Protein AF-A0A6P0Y8T2-F1 (afdb_monomer)

pLDDT: mean 86.22, std 11.98, range [43.97, 97.88]

Solvent-accessible surface area (backbone atoms only — not comparable to full-atom values): 4496 Å² total; per-residue (Å²): 141,77,84,82,75,82,80,90,54,89,95,54,89,79,79,88,54,61,78,40,77,42,81,47,76,50,75,48,70,90,67,89,81,64,69,47,73,48,81,37,44,29,40,32,45,95,88,49,70,48,74,71,62,83,86,70,80,92,62,92,83,88,130

Radius of gyration: 14.7 Å; Cα contacts (8 Å, |Δi|>4): 69; chains: 1; bounding box: 40×32×32 Å

Mean predicted aligned error: 5.72 Å

Foldseek 3Di:
DDPPDDDDDPPDPDDDDAQDKDWDKDWDPPPVPDIDMDTFTWGQHPVGTDTPDDPDDPDDDDD

Structure (mmCIF, N/CA/C/O backbone):
data_AF-A0A6P0Y8T2-F1
#
_entry.id   AF-A0A6P0Y8T2-F1
#
loop_
_atom_site.group_PDB
_atom_site.id
_atom_site.type_symbol
_atom_site.label_atom_id
_atom_site.label_alt_id
_atom_site.label_comp_id
_atom_site.label_asym_id
_atom_site.label_entity_id
_atom_site.label_seq_id
_atom_site.pdbx_PDB_ins_code
_atom_site.Cartn_x
_atom_site.Cartn_y
_atom_site.Cartn_z
_atom_site.occupancy
_atom_site.B_iso_or_equiv
_atom_site.auth_seq_id
_atom_site.auth_comp_id
_atom_site.auth_asym_id
_atom_site.auth_atom_id
_atom_site.pdbx_PDB_model_num
ATOM 1 N N . GLY A 1 1 ? 0.880 -23.492 5.957 1.00 43.97 1 GLY A N 1
ATOM 2 C CA . GLY A 1 1 ? 1.459 -22.139 5.942 1.00 43.97 1 GLY A CA 1
ATOM 3 C C . GLY A 1 1 ? 1.273 -21.568 4.560 1.00 43.97 1 GLY A C 1
ATOM 4 O O . GLY A 1 1 ? 1.926 -22.026 3.641 1.00 43.97 1 GLY A O 1
ATOM 5 N N . GLY A 1 2 ? 0.318 -20.665 4.404 1.00 45.09 2 GLY A N 1
ATOM 6 C CA . GLY A 1 2 ? -0.047 -20.053 3.131 1.00 45.09 2 GLY A CA 1
ATOM 7 C C . GLY A 1 2 ? -1.166 -19.085 3.450 1.00 45.09 2 GLY A C 1
ATOM 8 O O . GLY A 1 2 ? -2.315 -19.496 3.562 1.00 45.09 2 GLY A O 1
ATOM 9 N N . SER A 1 3 ? -0.805 -17.844 3.770 1.00 56.03 3 SER A N 1
ATOM 10 C CA . SER A 1 3 ? -1.804 -16.826 4.075 1.00 56.03 3 SER A CA 1
ATOM 11 C C . SER A 1 3 ? -2.574 -16.554 2.786 1.00 56.03 3 SER A C 1
ATOM 13 O O . SER A 1 3 ? -1.991 -16.082 1.811 1.00 56.03 3 SER A O 1
ATOM 15 N N . ALA A 1 4 ? -3.853 -16.922 2.746 1.00 68.12 4 ALA A N 1
ATOM 16 C CA . ALA A 1 4 ? -4.730 -16.554 1.648 1.00 68.12 4 ALA A CA 1
ATOM 17 C C . ALA A 1 4 ? -5.032 -15.057 1.784 1.00 68.12 4 ALA A C 1
ATOM 19 O O . ALA A 1 4 ? -5.936 -14.652 2.514 1.00 68.12 4 ALA A O 1
ATOM 20 N N . VAL A 1 5 ? -4.228 -14.222 1.127 1.00 70.38 5 VAL A N 1
ATOM 21 C CA . VAL A 1 5 ? -4.479 -12.781 1.072 1.00 70.38 5 VAL A CA 1
ATOM 22 C C . VAL A 1 5 ? -5.640 -12.554 0.110 1.00 70.38 5 VAL A C 1
ATOM 24 O O . VAL A 1 5 ? -5.536 -12.834 -1.084 1.00 70.38 5 VAL A O 1
ATOM 27 N N . THR A 1 6 ? -6.771 -12.078 0.632 1.00 84.44 6 THR A N 1
ATOM 28 C CA . THR A 1 6 ? -7.925 -11.735 -0.206 1.00 84.44 6 THR A CA 1
ATOM 29 C C . THR A 1 6 ? -7.622 -10.432 -0.936 1.00 84.44 6 THR A C 1
ATOM 31 O O . THR A 1 6 ? -7.481 -9.384 -0.311 1.00 84.44 6 THR A O 1
ATOM 34 N N . GLY A 1 7 ? -7.489 -10.500 -2.259 1.00 84.00 7 GLY A N 1
ATOM 35 C CA . GLY A 1 7 ? -7.221 -9.324 -3.082 1.00 84.00 7 GLY A CA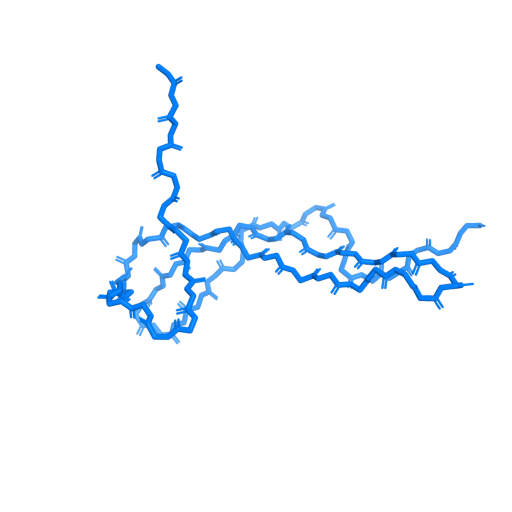 1
ATOM 36 C C . GLY A 1 7 ? -8.435 -8.400 -3.196 1.00 84.00 7 GLY A C 1
ATOM 37 O O . GLY A 1 7 ? -9.564 -8.860 -3.375 1.00 84.00 7 GLY A O 1
ATOM 38 N N . ILE A 1 8 ? -8.189 -7.089 -3.162 1.00 88.50 8 ILE A N 1
ATOM 39 C CA . ILE A 1 8 ? -9.170 -6.072 -3.551 1.00 88.50 8 ILE A CA 1
ATOM 40 C C . ILE A 1 8 ? -9.054 -5.884 -5.062 1.00 88.50 8 ILE A C 1
ATOM 42 O O . ILE A 1 8 ? -7.978 -5.602 -5.585 1.00 88.50 8 ILE A O 1
ATOM 46 N N . ARG A 1 9 ? -10.164 -6.043 -5.779 1.00 88.62 9 ARG A N 1
ATOM 47 C CA . ARG A 1 9 ? -10.210 -5.907 -7.239 1.00 88.62 9 ARG A CA 1
ATOM 48 C C . ARG A 1 9 ? -11.486 -5.207 -7.672 1.00 88.62 9 ARG A C 1
ATOM 50 O O . ARG A 1 9 ? -12.477 -5.195 -6.941 1.00 88.62 9 ARG A O 1
ATOM 57 N N . ARG A 1 10 ? -11.485 -4.683 -8.900 1.00 88.94 10 ARG A N 1
ATOM 58 C CA . ARG A 1 10 ? -12.718 -4.208 -9.539 1.00 88.94 10 ARG A CA 1
ATOM 59 C C . ARG A 1 10 ? -13.765 -5.327 -9.543 1.00 88.94 10 ARG A C 1
ATOM 61 O O . ARG A 1 10 ? -13.437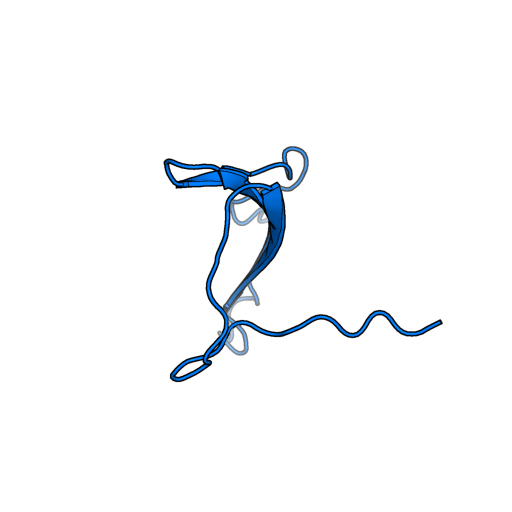 -6.492 -9.788 1.00 88.94 10 ARG A O 1
ATOM 68 N N . SER A 1 11 ? -15.003 -4.954 -9.225 1.00 90.69 11 SER A N 1
ATOM 69 C CA . SER A 1 11 ? -16.152 -5.865 -9.120 1.00 90.69 11 SER A CA 1
ATOM 70 C C . SER A 1 11 ? -15.953 -7.013 -8.117 1.00 90.69 11 SER A C 1
ATOM 72 O O . SER A 1 11 ? -16.433 -8.123 -8.342 1.00 90.69 11 SER A O 1
ATOM 74 N N . GLY A 1 12 ? -15.137 -6.809 -7.079 1.00 87.00 12 GLY A N 1
ATOM 75 C CA . GLY A 1 12 ? -15.038 -7.731 -5.948 1.00 87.00 12 GLY A CA 1
ATOM 76 C C . GLY A 1 12 ? -16.123 -7.441 -4.915 1.00 87.00 12 GLY A C 1
ATOM 77 O O . GLY A 1 12 ? -16.481 -6.285 -4.717 1.00 87.00 12 GLY A O 1
ATOM 78 N N . ASP A 1 13 ? -16.589 -8.479 -4.227 1.00 92.00 13 ASP A N 1
ATOM 79 C CA . ASP A 1 13 ? -17.668 -8.368 -3.231 1.00 92.00 13 ASP A CA 1
ATOM 80 C C . ASP A 1 13 ? -17.143 -8.143 -1.799 1.00 92.00 13 ASP A C 1
ATOM 82 O O . ASP A 1 13 ? -17.892 -8.210 -0.824 1.00 92.00 13 ASP A O 1
ATOM 86 N N . LEU A 1 14 ? -15.834 -7.904 -1.646 1.00 91.69 14 LEU A N 1
ATOM 87 C CA . LEU A 1 14 ? -15.214 -7.683 -0.342 1.00 91.69 14 LEU A CA 1
ATOM 88 C C . LEU A 1 14 ? -15.649 -6.328 0.231 1.00 91.69 14 LEU A C 1
ATOM 90 O O . LEU A 1 14 ? -15.286 -5.274 -0.290 1.00 91.69 14 LEU A O 1
ATOM 94 N N . VAL A 1 15 ? -16.368 -6.368 1.352 1.00 92.50 15 VAL A N 1
ATOM 95 C CA . VAL A 1 15 ? -16.729 -5.174 2.124 1.00 92.50 15 VAL A CA 1
ATOM 96 C C . VAL A 1 15 ? -15.598 -4.829 3.089 1.00 92.50 15 VAL A C 1
ATOM 98 O O . VAL A 1 15 ? -15.282 -5.608 3.990 1.00 92.50 15 VAL A O 1
ATOM 101 N N . LEU A 1 16 ? -15.018 -3.643 2.915 1.00 92.56 16 LEU A N 1
ATOM 102 C CA . LEU A 1 16 ? -13.973 -3.110 3.783 1.00 92.56 16 LEU A CA 1
ATOM 103 C C . LEU A 1 16 ? -14.548 -2.678 5.141 1.00 92.56 16 LEU A C 1
ATOM 105 O O . LEU A 1 16 ? -15.634 -2.101 5.203 1.00 92.56 16 LEU A O 1
ATOM 109 N N . ARG A 1 17 ? -13.830 -2.966 6.233 1.00 95.62 17 ARG A N 1
ATOM 110 C CA . ARG A 1 17 ? -14.248 -2.641 7.609 1.00 95.62 17 ARG A CA 1
ATOM 111 C C . ARG A 1 17 ? -13.074 -2.127 8.432 1.00 95.62 17 ARG A C 1
ATOM 113 O O . ARG A 1 17 ? -11.961 -2.635 8.287 1.00 95.62 17 ARG A O 1
ATOM 120 N N . ALA A 1 18 ? -13.334 -1.170 9.319 1.00 97.88 18 ALA A N 1
ATOM 121 C CA . ALA A 1 18 ? -12.331 -0.680 10.255 1.00 97.88 18 ALA A CA 1
ATOM 122 C C . ALA A 1 18 ? -11.677 -1.837 11.039 1.00 97.88 18 ALA A C 1
ATOM 124 O O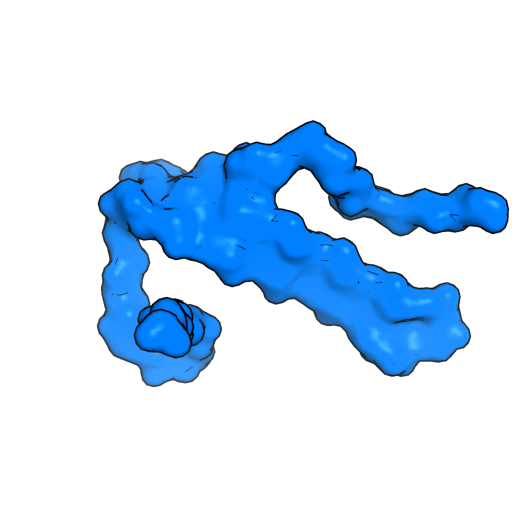 . ALA A 1 18 ? -12.320 -2.843 11.349 1.00 97.88 18 ALA A O 1
ATOM 125 N N . GLY A 1 19 ? -10.379 -1.707 11.310 1.00 96.81 19 GLY A N 1
ATOM 126 C CA . GLY A 1 19 ? -9.538 -2.746 11.909 1.00 96.81 19 GLY A CA 1
ATOM 127 C C . GLY A 1 19 ? -8.887 -3.701 10.901 1.00 96.81 19 GLY A C 1
ATOM 128 O O . GLY A 1 19 ? -8.004 -4.468 11.282 1.00 96.81 19 GLY A O 1
ATOM 129 N N . MET A 1 20 ? -9.266 -3.663 9.619 1.00 95.50 20 MET A N 1
ATOM 130 C CA . MET A 1 20 ? -8.563 -4.420 8.580 1.00 95.50 20 MET A CA 1
ATOM 131 C C . MET A 1 20 ? -7.188 -3.813 8.284 1.00 95.50 20 MET A C 1
ATOM 133 O O . MET A 1 20 ? -7.061 -2.604 8.094 1.00 95.50 20 MET A O 1
ATOM 137 N N . ALA A 1 21 ? -6.174 -4.672 8.169 1.00 94.56 21 ALA A N 1
ATOM 138 C CA . AL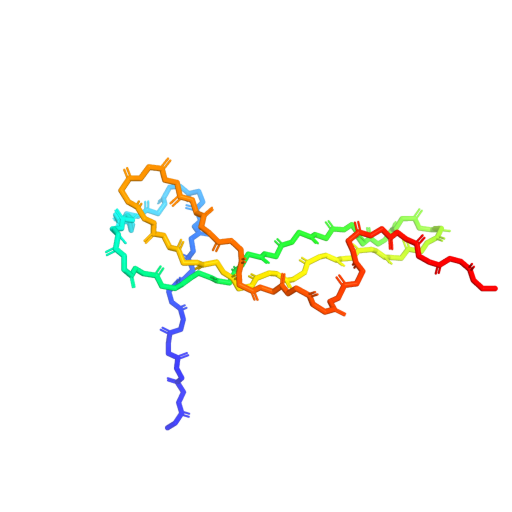A A 1 21 ? -4.876 -4.306 7.618 1.00 94.56 21 ALA A CA 1
ATOM 139 C C . ALA A 1 21 ? -4.851 -4.591 6.112 1.00 94.56 21 ALA A C 1
ATOM 141 O O . ALA A 1 21 ? -5.198 -5.686 5.665 1.00 94.56 21 ALA A O 1
ATOM 142 N N . LEU A 1 22 ? -4.428 -3.599 5.339 1.00 94.00 22 LEU A N 1
ATOM 143 C CA . LEU A 1 22 ? -4.334 -3.641 3.889 1.00 94.00 22 LEU A CA 1
ATOM 144 C C . LEU A 1 22 ? -2.878 -3.479 3.468 1.00 94.00 22 LEU A C 1
ATOM 146 O O . LEU A 1 22 ? -2.134 -2.678 4.037 1.00 94.00 22 LEU A O 1
ATOM 150 N N . HIS A 1 23 ? -2.490 -4.207 2.426 1.00 93.00 23 HIS A N 1
ATOM 151 C CA . HIS A 1 23 ? -1.244 -3.952 1.717 1.00 93.00 23 HIS A CA 1
ATOM 152 C C . HIS A 1 23 ? -1.569 -3.148 0.462 1.00 93.00 23 HIS A C 1
ATOM 154 O O . HIS A 1 23 ? -2.201 -3.654 -0.465 1.00 93.00 23 HIS A O 1
ATOM 160 N N . LEU A 1 24 ? -1.193 -1.871 0.468 1.00 91.88 24 LEU A N 1
ATOM 161 C CA . LEU A 1 24 ? -1.397 -0.955 -0.645 1.00 91.88 24 LEU A CA 1
ATOM 162 C C . LEU A 1 24 ? -0.135 -0.929 -1.496 1.00 91.88 24 LEU A C 1
ATOM 16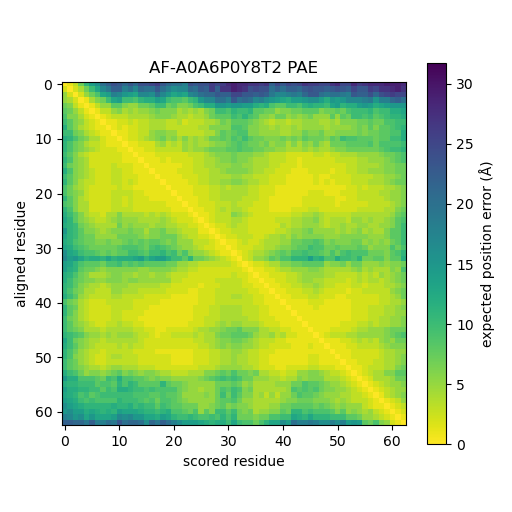4 O O . LEU A 1 24 ? 0.954 -0.648 -0.994 1.00 91.88 24 LEU A O 1
ATOM 168 N N . HIS A 1 25 ? -0.294 -1.213 -2.784 1.00 90.31 25 HIS A N 1
ATOM 169 C CA . HIS A 1 25 ? 0.817 -1.267 -3.716 1.00 90.31 25 HIS A CA 1
ATOM 170 C C . HIS A 1 25 ? 0.481 -0.474 -4.978 1.00 90.31 25 HIS A C 1
ATOM 172 O O . HIS A 1 25 ? -0.509 -0.762 -5.651 1.00 90.31 25 HIS A O 1
ATOM 178 N N . SER A 1 26 ? 1.322 0.508 -5.291 1.00 87.56 26 SER A N 1
ATOM 179 C CA . SER A 1 26 ? 1.243 1.312 -6.513 1.00 87.56 26 SER A CA 1
ATOM 180 C C . SER A 1 26 ? 2.564 1.201 -7.258 1.00 87.56 26 SER A C 1
ATOM 182 O O . SER A 1 26 ? 3.612 1.400 -6.647 1.00 87.56 26 SER A O 1
ATOM 184 N N . TRP A 1 27 ? 2.534 0.907 -8.558 1.00 88.25 27 TRP A N 1
ATOM 185 C CA . TRP A 1 27 ? 3.740 0.787 -9.377 1.00 88.25 27 TRP A CA 1
ATOM 186 C C . TRP A 1 27 ? 3.581 1.434 -10.754 1.00 88.25 27 TRP A C 1
ATOM 188 O O . TRP A 1 27 ? 2.494 1.462 -11.331 1.00 88.25 27 TRP A O 1
ATOM 198 N N . PHE A 1 28 ? 4.706 1.891 -11.293 1.00 84.69 28 PHE A N 1
ATOM 199 C CA . PHE A 1 28 ? 4.927 2.142 -12.708 1.00 84.69 28 PHE A CA 1
ATOM 200 C C . PHE A 1 28 ? 6.084 1.255 -13.148 1.00 84.69 28 PHE A C 1
ATOM 202 O O . PHE A 1 28 ? 7.194 1.372 -12.629 1.00 84.69 28 PHE A O 1
ATOM 209 N N . THR A 1 29 ? 5.804 0.366 -14.090 1.00 87.69 29 THR A N 1
ATOM 210 C CA . THR A 1 29 ? 6.782 -0.547 -14.679 1.00 87.69 29 THR A CA 1
ATOM 211 C C . THR A 1 29 ? 6.928 -0.248 -16.164 1.00 87.69 29 THR A C 1
ATOM 213 O O . THR A 1 29 ? 6.052 0.382 -16.757 1.00 87.69 29 THR A O 1
ATOM 216 N N . GLU A 1 30 ? 8.021 -0.709 -16.770 1.00 86.69 30 GLU A N 1
ATOM 217 C CA . GLU A 1 30 ? 8.246 -0.639 -18.223 1.00 86.69 30 GLU A CA 1
ATOM 218 C C . GLU A 1 30 ? 8.317 0.805 -18.759 1.00 86.69 30 GLU A C 1
ATOM 220 O O . GLU A 1 30 ? 7.994 1.092 -19.910 1.00 86.69 30 GLU A O 1
ATOM 225 N N . THR A 1 31 ? 8.775 1.748 -17.930 1.00 84.00 31 THR A N 1
ATOM 226 C CA . THR A 1 31 ? 8.779 3.185 -18.269 1.00 84.00 31 THR A CA 1
ATOM 227 C C . THR A 1 31 ? 9.932 3.603 -19.190 1.00 84.00 31 THR A C 1
ATOM 229 O O . THR A 1 31 ? 9.962 4.733 -19.683 1.00 84.00 31 THR A O 1
ATOM 232 N N . GLY A 1 32 ? 10.942 2.742 -19.363 1.00 85.62 32 GLY A N 1
ATOM 233 C CA . GLY A 1 32 ? 12.184 3.045 -20.085 1.00 85.62 32 GLY A CA 1
ATOM 234 C C . GLY A 1 32 ? 13.101 4.076 -19.403 1.00 85.62 32 GLY A C 1
ATOM 235 O O . GLY A 1 32 ? 14.151 4.403 -19.951 1.00 85.62 32 GLY A O 1
ATOM 236 N N . ARG A 1 33 ? 12.724 4.602 -18.226 1.00 80.44 33 ARG A N 1
ATOM 237 C CA . ARG A 1 33 ? 13.496 5.599 -17.449 1.00 80.44 33 ARG A CA 1
ATOM 238 C C . ARG A 1 33 ? 13.804 5.156 -16.015 1.00 80.44 33 ARG A C 1
ATOM 240 O O . ARG A 1 33 ? 14.619 5.789 -15.352 1.00 80.44 33 ARG A O 1
ATOM 247 N N . GLY A 1 34 ? 13.171 4.076 -15.565 1.00 80.00 34 GLY A N 1
ATOM 248 C CA . GLY A 1 34 ? 13.283 3.512 -14.224 1.00 80.00 34 GLY A CA 1
ATOM 249 C C . GLY A 1 34 ? 11.909 3.090 -13.715 1.00 80.00 34 GLY A C 1
ATOM 250 O O . GLY A 1 34 ? 10.934 3.830 -13.870 1.00 80.00 34 GLY A O 1
ATOM 251 N N . ASP A 1 35 ? 11.827 1.899 -13.135 1.00 82.94 35 ASP A N 1
ATOM 252 C CA . ASP A 1 35 ? 10.599 1.440 -12.496 1.00 82.94 35 ASP A CA 1
ATOM 253 C C . ASP A 1 35 ? 10.472 2.080 -11.113 1.00 82.94 35 ASP A C 1
ATOM 255 O O . ASP A 1 35 ? 11.461 2.325 -10.417 1.00 82.94 35 ASP A O 1
ATOM 259 N N . TYR A 1 36 ? 9.239 2.370 -10.720 1.00 84.69 36 TYR A N 1
ATOM 260 C CA . TYR A 1 36 ? 8.938 3.017 -9.454 1.00 84.69 36 TYR A CA 1
ATOM 261 C C . TYR A 1 36 ? 7.789 2.297 -8.774 1.00 84.69 36 TYR A C 1
ATOM 263 O O . TYR A 1 36 ? 6.759 2.053 -9.401 1.00 84.69 36 TYR A O 1
ATOM 271 N N . PHE A 1 37 ? 7.935 1.986 -7.490 1.00 87.69 37 PHE A N 1
ATOM 272 C CA . PHE A 1 37 ? 6.853 1.409 -6.708 1.00 87.69 37 PHE A CA 1
ATOM 273 C C . PHE A 1 37 ? 6.823 1.978 -5.292 1.00 87.69 37 PHE A C 1
ATOM 275 O O . PHE A 1 37 ? 7.857 2.303 -4.710 1.00 87.69 37 PHE A O 1
ATOM 282 N N . ILE A 1 38 ? 5.616 2.069 -4.739 1.00 89.69 38 ILE A N 1
ATOM 283 C CA . ILE A 1 38 ? 5.351 2.387 -3.337 1.00 89.69 38 ILE A CA 1
ATOM 284 C C . ILE A 1 38 ? 4.589 1.206 -2.741 1.00 89.69 38 ILE A C 1
ATOM 286 O O . ILE A 1 38 ? 3.607 0.732 -3.317 1.00 89.69 38 ILE A O 1
ATOM 290 N N . SER A 1 39 ? 5.044 0.749 -1.574 1.00 91.06 39 SER A N 1
ATOM 291 C CA . SER A 1 39 ? 4.463 -0.369 -0.833 1.00 91.06 39 SER A CA 1
ATOM 292 C C . SER A 1 39 ? 4.179 0.057 0.604 1.00 91.06 39 SER A C 1
ATOM 294 O O . SER A 1 39 ? 5.097 0.145 1.421 1.00 91.06 39 SER A O 1
ATOM 296 N N . ASN A 1 40 ? 2.903 0.261 0.921 1.00 94.12 40 ASN A N 1
ATOM 297 C CA . ASN A 1 40 ? 2.452 0.729 2.226 1.00 94.12 40 ASN A CA 1
ATOM 298 C C . ASN A 1 40 ? 1.597 -0.324 2.938 1.00 94.12 40 ASN A C 1
ATOM 300 O O . ASN A 1 40 ? 0.684 -0.906 2.354 1.00 94.12 40 ASN A O 1
ATOM 304 N N . THR A 1 41 ? 1.860 -0.531 4.227 1.00 95.00 41 THR A N 1
ATOM 305 C CA . THR A 1 41 ? 0.904 -1.176 5.130 1.00 95.00 41 THR A CA 1
ATOM 306 C C . THR A 1 41 ? -0.048 -0.100 5.630 1.00 95.00 41 THR A C 1
ATOM 308 O O . THR A 1 41 ? 0.403 0.919 6.155 1.00 95.00 41 THR A O 1
ATOM 311 N N . ALA A 1 42 ? -1.350 -0.317 5.475 1.00 95.69 42 ALA A N 1
ATOM 312 C CA . ALA A 1 42 ? -2.381 0.623 5.892 1.00 95.69 42 ALA A CA 1
ATOM 313 C C . ALA A 1 42 ? -3.384 -0.043 6.839 1.00 95.69 42 ALA A C 1
ATOM 315 O O . ALA A 1 42 ? -3.855 -1.146 6.564 1.00 95.69 42 ALA A O 1
ATOM 316 N N . LEU A 1 43 ? -3.732 0.631 7.933 1.00 97.31 43 LEU A N 1
ATOM 317 C CA . LEU A 1 43 ? -4.819 0.235 8.825 1.00 97.31 43 LEU A CA 1
ATOM 318 C C . LEU A 1 43 ? -6.079 1.010 8.444 1.00 97.31 43 LEU A C 1
ATOM 320 O O . LEU A 1 43 ? -6.076 2.240 8.443 1.00 97.31 43 LEU A O 1
ATOM 324 N N . LEU A 1 44 ? -7.157 0.299 8.124 1.00 96.94 44 LEU A N 1
ATOM 325 C CA . LEU A 1 44 ? -8.441 0.929 7.850 1.00 96.94 44 LEU A CA 1
ATOM 326 C C . LEU A 1 44 ? -9.102 1.358 9.166 1.00 96.94 44 LEU A C 1
ATOM 328 O O . LEU A 1 44 ? -9.253 0.557 10.088 1.00 96.94 44 LEU A O 1
ATOM 332 N N . THR A 1 45 ? -9.523 2.611 9.231 1.00 97.62 45 THR A N 1
ATOM 333 C CA . THR A 1 45 ? -10.267 3.228 10.330 1.00 97.62 45 THR A CA 1
ATOM 334 C C . THR A 1 45 ? -11.681 3.580 9.863 1.00 97.62 45 THR A C 1
ATOM 336 O O . THR A 1 45 ? -12.038 3.374 8.702 1.00 97.62 45 THR A O 1
ATOM 339 N N . ASP A 1 46 ? -12.501 4.133 10.757 1.00 97.31 46 ASP A N 1
ATOM 340 C CA . ASP A 1 46 ? -13.863 4.564 10.417 1.00 97.31 46 ASP A CA 1
ATOM 341 C C . ASP A 1 46 ? -13.906 5.778 9.468 1.00 97.31 46 ASP A C 1
ATOM 343 O O . ASP A 1 46 ? -14.940 6.053 8.862 1.00 97.31 46 ASP A O 1
ATOM 347 N N . THR A 1 47 ? -12.798 6.513 9.322 1.00 96.12 47 THR A N 1
ATOM 348 C CA . THR A 1 47 ? -12.727 7.754 8.527 1.00 96.12 47 THR A CA 1
ATOM 349 C C . THR A 1 47 ? -11.780 7.673 7.331 1.00 96.12 47 THR A C 1
ATOM 351 O O . THR A 1 47 ? -11.731 8.605 6.529 1.00 96.12 47 THR A O 1
ATOM 354 N N . GLY A 1 48 ? -11.034 6.577 7.176 1.00 95.38 48 GLY A N 1
ATOM 355 C CA . GLY A 1 48 ? -10.057 6.412 6.102 1.00 95.38 48 GLY A CA 1
ATOM 356 C C . GLY A 1 48 ? -8.979 5.395 6.454 1.00 95.38 48 GLY A C 1
ATOM 357 O O . GLY A 1 48 ? -9.213 4.494 7.246 1.00 95.38 48 GLY A O 1
ATOM 358 N N . CYS A 1 49 ? -7.791 5.531 5.871 1.00 95.94 49 CYS A N 1
ATOM 359 C CA . CYS A 1 49 ? -6.653 4.661 6.170 1.00 95.94 49 CYS A CA 1
ATOM 360 C C . CYS A 1 49 ? -5.542 5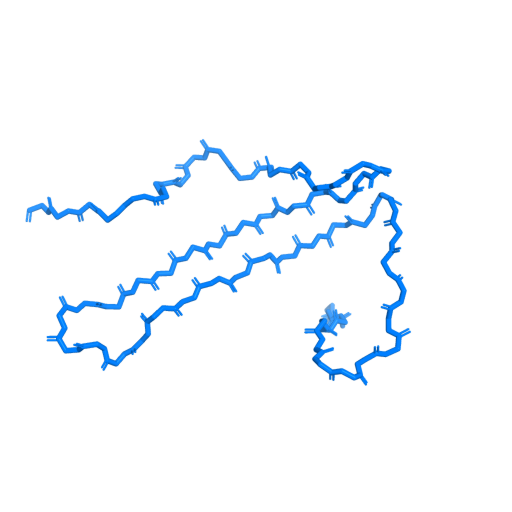.430 6.889 1.00 95.94 49 CYS A C 1
ATOM 362 O O . CYS A 1 49 ? -5.164 6.518 6.459 1.00 95.94 49 CYS A O 1
ATOM 364 N N . GLU A 1 50 ? -4.961 4.818 7.917 1.00 97.12 50 GLU A N 1
ATOM 365 C CA . GLU A 1 50 ? -3.691 5.234 8.510 1.00 97.12 50 GLU A CA 1
ATOM 366 C C . GLU A 1 50 ? -2.542 4.458 7.853 1.00 97.12 50 GLU A C 1
ATOM 368 O O . GLU A 1 50 ? -2.561 3.226 7.819 1.00 97.12 50 GLU A O 1
ATOM 373 N N . ILE A 1 51 ? -1.535 5.160 7.324 1.00 95.50 51 ILE A N 1
ATOM 374 C CA . ILE A 1 51 ? -0.330 4.527 6.775 1.00 95.50 51 ILE A CA 1
ATOM 375 C C . ILE A 1 51 ? 0.637 4.206 7.918 1.00 95.50 51 ILE A C 1
ATOM 377 O O . ILE A 1 51 ? 1.114 5.101 8.610 1.00 95.50 51 ILE A O 1
ATOM 381 N N . LEU A 1 52 ? 0.953 2.922 8.089 1.00 95.50 52 LEU A N 1
ATOM 382 C CA . LEU A 1 52 ? 1.869 2.441 9.127 1.00 95.50 52 LEU A CA 1
ATOM 383 C C . LEU A 1 52 ? 3.328 2.395 8.652 1.00 95.50 52 LEU A C 1
ATOM 385 O O . LEU A 1 52 ? 4.256 2.371 9.461 1.00 95.50 52 LEU A O 1
ATOM 389 N N . THR A 1 53 ? 3.550 2.373 7.338 1.00 94.12 53 THR A N 1
ATOM 390 C CA . THR A 1 53 ? 4.893 2.450 6.760 1.00 94.12 53 THR A CA 1
ATOM 391 C C . THR A 1 53 ? 5.445 3.872 6.905 1.00 94.12 53 THR A C 1
ATOM 393 O O . THR A 1 53 ? 4.878 4.807 6.359 1.00 94.12 53 THR A O 1
ATOM 396 N N . ASN A 1 54 ? 6.568 4.053 7.610 1.00 91.19 54 ASN A N 1
ATOM 397 C CA . ASN A 1 54 ? 7.139 5.390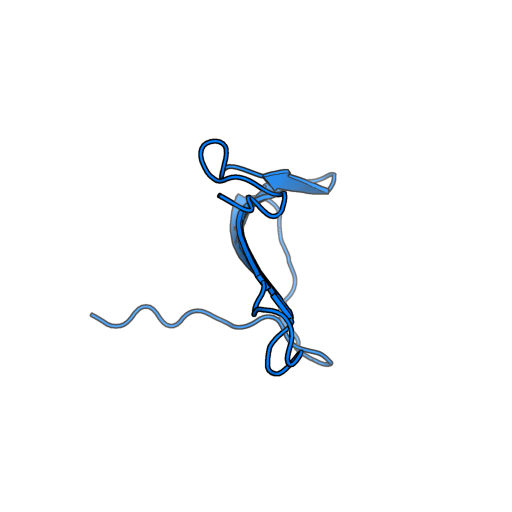 7.866 1.00 91.19 54 ASN A CA 1
ATOM 3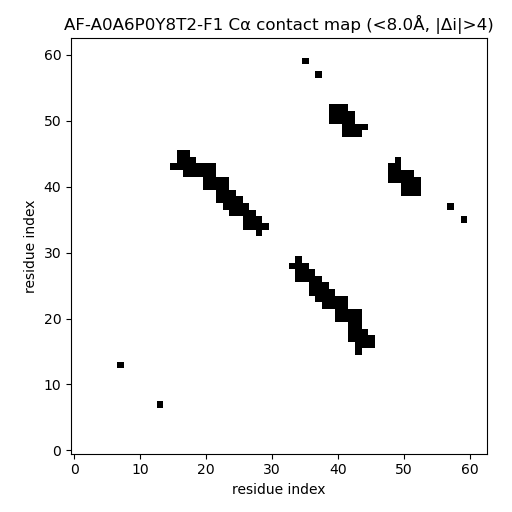98 C C . ASN A 1 54 ? 8.671 5.489 7.706 1.00 91.19 54 ASN A C 1
ATOM 400 O O . ASN A 1 54 ? 9.273 6.497 8.074 1.00 91.19 54 ASN A O 1
ATOM 404 N N . ARG A 1 55 ? 9.326 4.441 7.188 1.00 88.62 55 ARG A N 1
ATOM 405 C CA . ARG A 1 55 ? 10.794 4.393 7.005 1.00 88.62 55 ARG A CA 1
ATOM 406 C C . ARG A 1 55 ? 11.238 4.266 5.551 1.00 88.62 55 ARG A C 1
ATOM 408 O O . ARG A 1 55 ? 12.439 4.310 5.296 1.00 88.62 55 ARG A O 1
ATOM 415 N N . SER A 1 56 ? 10.310 4.090 4.616 1.00 84.62 56 SER A N 1
ATOM 416 C CA . SER A 1 56 ? 10.606 4.019 3.185 1.00 84.62 56 SER A CA 1
ATOM 417 C C . SER A 1 56 ? 10.407 5.386 2.528 1.00 84.62 56 SER A C 1
ATOM 419 O O . SER A 1 56 ? 9.409 6.045 2.822 1.00 84.62 56 SER A O 1
ATOM 421 N N . PRO A 1 57 ? 11.309 5.816 1.629 1.00 80.38 57 PRO A N 1
ATOM 422 C CA . PRO A 1 57 ? 11.079 6.996 0.806 1.00 80.38 57 PRO A CA 1
ATOM 423 C C . PRO A 1 57 ? 9.832 6.816 -0.068 1.00 80.38 57 PRO A C 1
ATOM 425 O O . PRO A 1 57 ? 9.696 5.800 -0.745 1.00 80.38 57 PRO A O 1
ATOM 428 N N . GLU A 1 58 ? 8.954 7.816 -0.084 1.00 81.06 58 GLU A N 1
ATOM 429 C CA . GLU A 1 58 ? 7.814 7.905 -1.017 1.00 81.06 58 GLU A CA 1
ATOM 430 C C . GLU A 1 58 ? 8.125 8.799 -2.227 1.00 81.06 58 GLU A C 1
ATOM 432 O O . GLU A 1 58 ? 7.239 9.166 -3.001 1.00 81.06 58 GLU A O 1
ATOM 437 N N . THR A 1 59 ? 9.393 9.179 -2.377 1.00 79.31 59 THR A N 1
ATOM 438 C CA . THR A 1 59 ? 9.908 9.970 -3.490 1.00 79.31 59 THR A CA 1
ATOM 439 C C . THR A 1 59 ? 11.071 9.244 -4.150 1.00 79.31 59 THR A C 1
ATOM 441 O O . THR A 1 59 ? 11.838 8.525 -3.503 1.00 79.31 59 THR A O 1
ATOM 444 N N . LEU A 1 60 ? 11.213 9.439 -5.463 1.00 74.56 60 LEU A N 1
ATOM 445 C CA . LEU A 1 60 ? 12.320 8.879 -6.227 1.00 74.56 60 LEU A CA 1
ATOM 446 C C . LEU A 1 60 ? 13.652 9.462 -5.731 1.00 74.56 60 LEU A C 1
ATOM 448 O O . LEU A 1 60 ? 13.867 10.673 -5.784 1.00 74.56 60 LEU A O 1
ATOM 452 N N . GLN A 1 61 ? 14.559 8.590 -5.291 1.00 68.31 61 GLN A N 1
ATOM 453 C CA . GLN A 1 61 ? 15.928 8.960 -4.940 1.00 68.31 61 GLN A CA 1
ATOM 454 C C . GLN A 1 61 ? 16.864 8.601 -6.096 1.00 68.31 61 GLN A C 1
ATOM 456 O O . GLN A 1 61 ? 17.099 7.424 -6.361 1.00 68.31 61 GLN A O 1
ATOM 461 N N . ILE A 1 62 ? 17.404 9.614 -6.770 1.00 65.75 62 ILE A N 1
ATOM 462 C CA . ILE A 1 62 ? 1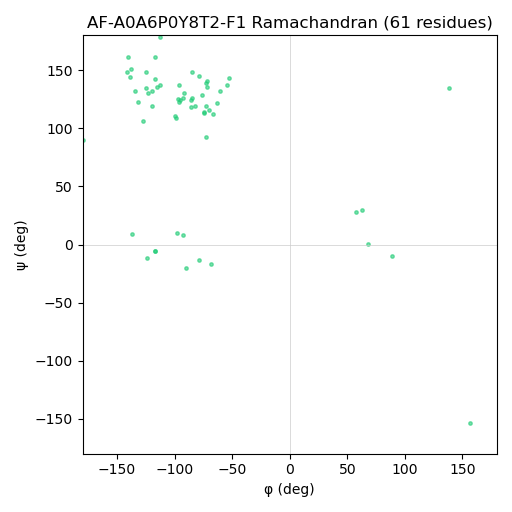8.457 9.454 -7.780 1.00 65.75 62 ILE A CA 1
ATOM 463 C C . ILE A 1 62 ? 19.792 9.735 -7.078 1.00 65.75 62 ILE A C 1
ATOM 465 O O . ILE A 1 62 ? 19.922 10.774 -6.430 1.00 65.75 62 ILE A O 1
ATOM 469 N N . ARG A 1 63 ? 20.739 8.793 -7.144 1.00 59.19 63 ARG A N 1
ATOM 470 C CA . ARG A 1 63 ? 22.094 8.928 -6.583 1.00 59.19 63 ARG A CA 1
ATOM 471 C C . ARG A 1 63 ? 23.120 9.126 -7.682 1.00 59.19 63 ARG A C 1
ATOM 473 O O . ARG A 1 63 ? 22.929 8.510 -8.753 1.00 59.19 63 ARG A O 1
#

Secondary structure (DSSP, 8-state):
---------TT------TT-EEEEEEEE-S-SS--EEEEEEEEE-SSSEEE---SS-SS----

Nearest PDB structures (foldseek):
  3ul5-assembly1_A  TM=4.781E-01  e=1.522E+00  Saccharum officinarum
  5n1t-assembly1_A  TM=5.629E-01  e=3.125E+00  Thioalkalivibrio paradoxus ARh 1
  5ubk-assembly1_A  TM=5.618E-01  e=6.414E+00  Pseudomonas aeruginosa
  8brr-assembly2_D  TM=5.633E-01  e=6.414E+00  Bacillus sp. FJAT-27231
  2dkp-assembly1_A  TM=2.776E-01  e=2.927E+00  Homo sapiens

Sequence (63 aa):
GGSAVTGIRRSGDLVLRAGMALHLHSWFTETGRGDYFISNTALLTDTGCEILTNRSPETLQIR